Protein AF-A0A0T9QMV3-F1 (afdb_monomer)

Secondary structure (DSSP, 8-state):
--SSSSSSSSSSSS-S------------HHHHHHHHHHHHHHHHHHHHHHTT--GGGS---TTTTTTTS-TTTHHHHSSTT-HHHHHHHHHHTTTTS-S-SSSTTTT---HHHHHHHHHTSHHHHHHHHHHHHHHHHH-

Foldseek 3Di:
DDDPPPPVVPPPPPDPDPPDPPPPPPDPPVQLVLLLQLLLLLQLVLLVVVVVDDPVPDPDPDCSVCSNVDPSCCVQPVDDPGPSNVVSCVVRVCQNQQPACDDPRNNDRPSNVVSVCVSPDPVSVVVSVVVSVVVVVVD

Radius of gyration: 25.61 Å; Cα contacts (8 Å, |Δi|>4): 90; chains: 1; bounding box: 95×36×46 Å

Mean predicted aligned error: 13.35 Å

pLDDT: mean 73.62, std 19.47, range [35.69, 97.0]

Sequence (139 aa):
MEFKFLLCFLFLISGCGVCSTKNEYSIPNKSLSDYKIYLLARCITNNYINMGVDFDKLHLKDYTMGFIDIEDGFAFSAKKGNALDVFIKNKTDDFYQPKQTEGDLAAINLVIYDCTVFSQSKEVDIFLKELIFKEISNN

Organism: NCBI:txid2890319

Solvent-accessible surface area (backbone atoms only — not comparable to full-atom values): 8655 Å² total; per-residue (Å²): 139,85,90,78,80,79,70,73,75,76,72,78,79,85,76,83,68,92,65,78,77,70,76,78,74,76,71,56,68,64,59,59,51,53,52,34,50,45,51,30,48,49,44,40,51,55,25,42,40,75,72,68,53,59,71,90,78,48,92,72,63,88,61,60,66,46,67,74,66,36,76,77,53,39,83,71,48,75,46,90,80,27,73,66,60,48,51,48,47,77,73,42,75,65,44,49,50,52,81,36,89,61,71,101,54,26,75,45,48,54,37,69,59,53,28,52,54,49,47,69,29,71,65,46,55,51,52,51,51,53,53,50,50,52,52,66,72,75,108

Structure (mmCIF, N/CA/C/O backbone):
data_AF-A0A0T9QMV3-F1
#
_entry.id   AF-A0A0T9QMV3-F1
#
loop_
_atom_site.group_PDB
_atom_site.id
_atom_site.type_symbol
_atom_site.label_atom_id
_atom_site.label_alt_id
_atom_site.label_comp_id
_atom_site.label_asym_id
_atom_site.label_entity_id
_atom_site.label_seq_id
_atom_site.pdbx_PDB_ins_code
_atom_site.Cartn_x
_atom_site.Cartn_y
_atom_site.Cartn_z
_atom_site.occupancy
_atom_site.B_iso_or_equiv
_atom_site.auth_seq_id
_atom_site.auth_comp_id
_atom_site.auth_asym_id
_atom_site.auth_atom_id
_atom_site.pdbx_PDB_model_num
ATOM 1 N N . MET A 1 1 ? 76.126 22.489 -20.561 1.00 45.72 1 MET A N 1
ATOM 2 C CA . MET A 1 1 ? 75.360 22.997 -19.404 1.00 45.72 1 MET A CA 1
ATOM 3 C C . MET A 1 1 ? 74.572 24.173 -19.942 1.00 45.72 1 MET A C 1
ATOM 5 O O . MET A 1 1 ? 75.209 25.075 -20.442 1.00 45.72 1 MET A O 1
ATOM 9 N N . GLU A 1 2 ? 73.254 24.184 -20.074 1.00 49.28 2 GLU A N 1
ATOM 10 C CA . GLU A 1 2 ? 72.194 23.501 -19.344 1.00 49.28 2 GLU A CA 1
ATOM 11 C C . GLU A 1 2 ? 70.966 23.403 -20.258 1.00 49.28 2 GLU A C 1
ATOM 13 O O . GLU A 1 2 ? 70.534 24.413 -20.787 1.00 49.28 2 GLU A O 1
ATOM 18 N N . PHE A 1 3 ? 70.430 22.203 -20.484 1.00 51.16 3 PHE A N 1
ATOM 19 C CA . PHE A 1 3 ? 69.112 22.006 -21.117 1.00 51.16 3 PHE A CA 1
ATOM 2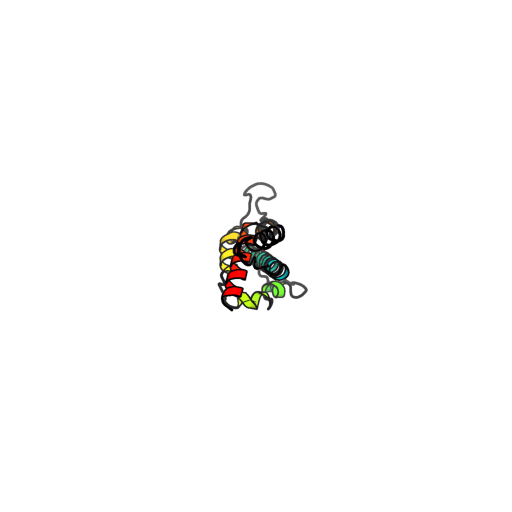0 C C . PHE A 1 3 ? 68.614 20.575 -20.849 1.00 51.16 3 PHE A C 1
ATOM 22 O O . PHE A 1 3 ? 68.129 19.874 -21.730 1.00 51.16 3 PHE A O 1
ATOM 29 N N . LYS A 1 4 ? 68.815 20.079 -19.619 1.00 46.28 4 LYS A N 1
ATOM 30 C CA . LYS A 1 4 ? 68.407 18.716 -19.224 1.00 46.28 4 LYS A CA 1
ATOM 31 C C . LYS A 1 4 ? 67.439 18.656 -18.041 1.00 46.28 4 LYS A C 1
ATOM 33 O O . LYS A 1 4 ? 67.004 17.567 -17.694 1.00 46.28 4 LYS A O 1
ATOM 38 N N . PHE A 1 5 ? 67.041 19.794 -17.471 1.00 49.50 5 PHE A N 1
ATOM 39 C CA . PHE A 1 5 ? 66.162 19.822 -16.295 1.00 49.50 5 PHE A CA 1
ATOM 40 C C . PHE A 1 5 ? 64.671 20.060 -16.590 1.00 49.50 5 PHE A C 1
ATOM 42 O O . PHE A 1 5 ? 63.864 19.990 -15.669 1.00 49.50 5 PHE A O 1
ATOM 49 N N . LEU A 1 6 ? 64.272 20.282 -17.851 1.00 49.19 6 LEU A N 1
ATOM 50 C CA . LEU A 1 6 ? 62.875 20.608 -18.196 1.00 49.19 6 LEU A CA 1
ATOM 51 C C . LEU A 1 6 ? 62.028 19.414 -18.686 1.00 49.19 6 LEU A C 1
ATOM 53 O O . LEU A 1 6 ? 60.845 19.581 -18.956 1.00 49.19 6 LEU A O 1
ATOM 57 N N . LEU A 1 7 ? 62.594 18.206 -18.798 1.00 47.12 7 LEU A N 1
ATOM 58 C CA . LEU A 1 7 ? 61.859 17.020 -19.278 1.00 47.12 7 LEU A CA 1
ATOM 59 C C . LEU A 1 7 ? 61.366 16.078 -18.169 1.00 47.12 7 LEU A C 1
ATOM 61 O O . LEU A 1 7 ? 60.548 15.206 -18.443 1.00 47.12 7 LEU A O 1
ATOM 65 N N . CYS A 1 8 ? 61.782 16.276 -16.915 1.00 44.12 8 CYS A N 1
ATOM 66 C CA . CYS A 1 8 ? 61.299 15.456 -15.795 1.00 44.12 8 CYS A CA 1
ATOM 67 C C . CYS A 1 8 ? 59.968 15.939 -15.196 1.00 44.12 8 CYS A C 1
ATOM 69 O O . CYS A 1 8 ? 59.343 15.193 -14.450 1.00 44.12 8 CYS A O 1
ATOM 71 N N . PHE A 1 9 ? 59.495 17.144 -15.536 1.00 47.00 9 PHE A N 1
ATOM 72 C CA . PHE A 1 9 ? 58.221 17.665 -15.017 1.00 47.00 9 PHE A CA 1
ATOM 73 C C . PHE A 1 9 ? 56.984 17.227 -15.817 1.00 47.00 9 PHE A C 1
ATOM 75 O O . PHE A 1 9 ? 55.864 17.410 -15.349 1.00 47.00 9 PHE A O 1
ATOM 82 N N . LEU A 1 10 ? 57.158 16.609 -16.992 1.00 46.19 10 LEU A N 1
ATOM 83 C CA . LEU A 1 10 ? 56.041 16.212 -17.862 1.00 46.19 10 LEU A CA 1
ATOM 84 C C . LEU A 1 10 ? 55.536 14.775 -17.642 1.00 46.19 10 LEU A C 1
ATOM 86 O O . LEU A 1 10 ? 54.541 14.392 -18.247 1.00 46.19 10 LEU A O 1
ATOM 90 N N . PHE A 1 11 ? 56.156 13.994 -16.751 1.00 46.06 11 PHE A N 1
ATOM 91 C CA . PHE A 1 11 ? 55.755 12.601 -16.487 1.00 46.06 11 PHE A CA 1
ATOM 92 C C . PHE A 1 11 ? 55.010 12.376 -15.162 1.00 46.06 11 PHE A C 1
ATOM 94 O O . PHE A 1 11 ? 54.675 11.240 -14.842 1.00 46.06 11 PHE A O 1
ATOM 101 N N . LEU A 1 12 ? 54.698 13.431 -14.402 1.00 47.97 12 LEU A N 1
ATOM 102 C CA . LEU A 1 12 ? 54.024 13.305 -13.098 1.00 47.97 12 LEU A CA 1
ATOM 103 C C . LEU A 1 12 ? 52.516 13.612 -13.117 1.00 47.97 12 LEU A C 1
ATOM 105 O O . LEU A 1 12 ? 51.900 13.648 -12.058 1.00 47.97 12 LEU A O 1
ATOM 109 N N . ILE A 1 13 ? 51.896 13.794 -14.291 1.00 51.03 13 ILE A N 1
ATOM 110 C CA . ILE A 1 13 ? 50.460 14.144 -14.394 1.00 51.03 13 ILE A CA 1
ATOM 111 C C . ILE A 1 13 ? 49.602 13.017 -15.013 1.00 51.03 13 ILE A C 1
ATOM 113 O O . ILE A 1 13 ? 48.391 13.153 -15.130 1.00 51.03 13 ILE A O 1
ATOM 117 N N . SER A 1 14 ? 50.176 11.864 -15.371 1.00 50.22 14 SER A N 1
ATOM 118 C CA . SER A 1 14 ? 49.448 10.775 -16.057 1.00 50.22 14 SER A CA 1
ATOM 119 C C . SER A 1 14 ? 49.197 9.526 -15.202 1.00 50.22 14 SER A C 1
ATOM 121 O O . SER A 1 14 ? 49.089 8.422 -15.731 1.00 50.22 14 SER A O 1
ATOM 123 N N . GLY A 1 15 ? 49.078 9.678 -13.880 1.00 50.12 15 GLY A N 1
ATOM 124 C CA . GLY A 1 15 ? 48.947 8.541 -12.963 1.00 50.12 15 GLY A CA 1
ATOM 125 C C . GLY A 1 15 ? 47.921 8.696 -11.845 1.00 50.12 15 GLY A C 1
ATOM 126 O O . GLY A 1 15 ? 48.075 8.053 -10.813 1.00 50.12 15 GLY A O 1
ATOM 127 N N . CYS A 1 16 ? 46.886 9.526 -12.001 1.00 43.56 16 CYS A N 1
ATOM 128 C CA . CYS A 1 16 ? 45.751 9.499 -11.077 1.00 43.56 16 CYS A CA 1
ATOM 129 C C . CYS A 1 16 ? 44.722 8.480 -11.565 1.00 43.56 16 CYS A C 1
ATOM 131 O O . CYS A 1 16 ? 43.932 8.759 -12.459 1.00 43.56 16 CYS A O 1
ATOM 133 N N . GLY A 1 17 ? 44.800 7.292 -10.965 1.00 42.28 17 GLY A N 1
ATOM 134 C CA . GLY A 1 17 ? 43.698 6.372 -10.713 1.00 42.28 17 GLY A CA 1
ATOM 135 C C . GLY A 1 17 ? 42.627 6.249 -11.791 1.00 42.28 17 GLY A C 1
ATOM 136 O O . GLY A 1 17 ? 41.641 6.980 -11.786 1.00 42.28 17 GLY A O 1
ATOM 137 N N . VAL A 1 18 ? 42.691 5.151 -12.545 1.00 46.09 18 VAL A N 1
ATOM 138 C CA . VAL A 1 18 ? 41.464 4.417 -12.879 1.00 46.09 18 VAL A CA 1
ATOM 139 C C . VAL A 1 18 ? 40.929 3.836 -11.562 1.00 46.09 18 VAL A C 1
ATOM 141 O O . VAL A 1 18 ? 41.049 2.649 -11.273 1.00 46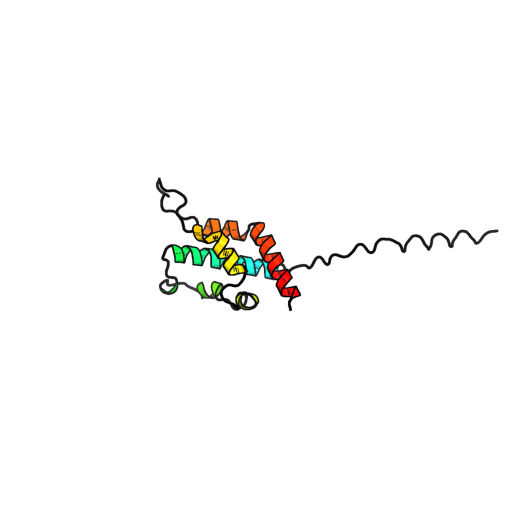.09 18 VAL A O 1
ATOM 144 N N . CYS A 1 19 ? 40.393 4.704 -10.703 1.00 35.97 19 CYS A N 1
ATOM 145 C CA . CYS A 1 19 ? 39.398 4.282 -9.740 1.00 35.97 19 CYS A CA 1
ATOM 146 C C . CYS A 1 19 ? 38.188 3.915 -10.581 1.00 35.97 19 CYS A C 1
ATOM 148 O O . CYS A 1 19 ? 37.629 4.765 -11.269 1.00 35.97 19 CYS A O 1
ATOM 150 N N . SER A 1 20 ? 37.858 2.625 -10.558 1.00 40.31 20 SER A N 1
ATOM 151 C CA . SER A 1 20 ? 36.598 2.069 -11.027 1.00 40.31 20 SER A CA 1
ATOM 152 C C . SER A 1 20 ? 35.479 3.092 -10.842 1.00 40.31 20 SER A C 1
ATOM 154 O O . SER A 1 20 ? 35.042 3.354 -9.719 1.00 40.31 20 SER A O 1
ATOM 156 N N . THR A 1 21 ? 35.013 3.678 -11.944 1.00 36.38 21 THR A N 1
ATOM 157 C CA . THR A 1 21 ? 33.675 4.243 -11.978 1.00 36.38 21 THR A CA 1
ATOM 158 C C . THR A 1 21 ? 32.755 3.047 -11.811 1.00 36.38 21 THR A C 1
ATOM 160 O O . THR A 1 21 ? 32.384 2.383 -12.779 1.00 36.38 21 THR A O 1
ATOM 163 N N . LYS A 1 22 ? 32.418 2.721 -10.559 1.00 37.84 22 LYS A N 1
ATOM 164 C CA . LYS A 1 22 ? 31.109 2.145 -10.289 1.00 37.84 22 LYS A CA 1
ATOM 165 C C . LYS A 1 22 ? 30.154 3.126 -10.947 1.00 37.84 22 LYS A C 1
ATOM 167 O O . LYS A 1 22 ? 30.051 4.256 -10.481 1.00 37.84 22 LYS A O 1
ATOM 172 N N . ASN A 1 23 ? 29.591 2.741 -12.090 1.00 35.69 23 ASN A N 1
ATOM 173 C CA . ASN A 1 23 ? 28.511 3.487 -12.708 1.00 35.69 23 ASN A CA 1
ATOM 174 C C . ASN A 1 23 ? 27.447 3.620 -11.627 1.00 35.69 23 ASN A C 1
ATOM 176 O O . ASN A 1 23 ? 26.760 2.652 -11.301 1.00 35.69 23 ASN A O 1
ATOM 180 N N . GLU A 1 24 ? 27.385 4.793 -11.010 1.00 39.59 24 GLU A N 1
ATOM 181 C CA . GLU A 1 24 ? 26.288 5.171 -10.149 1.00 39.59 24 GLU A CA 1
ATOM 182 C C . GLU A 1 24 ? 25.119 5.362 -11.109 1.00 39.59 24 GLU A C 1
ATOM 184 O O . GLU A 1 24 ? 24.939 6.410 -11.724 1.00 39.59 24 GLU A O 1
ATOM 189 N N . TYR A 1 25 ? 24.439 4.252 -11.388 1.00 51.19 25 TYR A N 1
ATOM 190 C CA . TYR A 1 25 ? 23.320 4.214 -12.307 1.00 51.19 25 TYR A CA 1
ATOM 191 C C . TYR A 1 25 ? 22.228 5.072 -11.673 1.00 51.19 25 TYR A C 1
ATOM 193 O O . TYR A 1 25 ? 21.622 4.688 -10.670 1.00 51.19 25 TYR A O 1
ATOM 201 N N . SER A 1 26 ? 22.034 6.281 -12.196 1.00 53.94 26 SER A N 1
ATOM 202 C CA . SER A 1 26 ? 21.015 7.191 -11.699 1.00 53.94 26 SER A CA 1
ATOM 203 C C . SER A 1 26 ? 19.658 6.670 -12.153 1.00 53.94 26 SER A C 1
ATOM 205 O O . SER A 1 26 ? 19.215 6.891 -13.278 1.00 53.94 26 SER A O 1
ATOM 207 N N . ILE A 1 27 ? 18.995 5.923 -11.271 1.00 59.03 27 ILE A N 1
ATOM 208 C CA . ILE A 1 27 ? 17.595 5.554 -11.471 1.00 59.03 27 ILE A CA 1
ATOM 209 C C . ILE A 1 27 ? 16.816 6.863 -11.655 1.00 59.03 27 ILE A C 1
ATOM 211 O O . ILE A 1 27 ? 16.897 7.729 -10.777 1.00 59.03 27 ILE A O 1
ATOM 215 N N . PRO A 1 28 ? 16.087 7.054 -12.770 1.00 61.91 28 PRO A N 1
ATOM 216 C CA . PRO A 1 28 ? 15.326 8.274 -12.979 1.00 61.91 28 PRO A CA 1
ATOM 217 C C . PRO A 1 28 ? 14.365 8.476 -11.803 1.00 61.91 28 PRO A C 1
ATOM 219 O O . PRO A 1 28 ? 13.515 7.624 -11.553 1.00 61.91 28 PRO A O 1
ATOM 222 N N . ASN A 1 29 ? 14.475 9.601 -11.087 1.00 61.59 29 ASN A N 1
ATOM 223 C CA . ASN A 1 29 ? 13.641 9.900 -9.910 1.00 61.59 29 ASN A CA 1
ATOM 224 C C . ASN A 1 29 ? 12.136 9.748 -10.186 1.00 61.59 29 ASN A C 1
ATOM 226 O O . ASN A 1 29 ? 11.376 9.388 -9.290 1.00 61.59 29 ASN A O 1
ATOM 230 N N . LYS A 1 30 ? 11.726 9.988 -11.438 1.00 62.75 30 LYS A N 1
ATOM 231 C CA . LYS A 1 30 ? 10.355 9.787 -11.905 1.00 62.75 30 LYS A CA 1
ATOM 232 C C . LYS A 1 30 ? 9.899 8.331 -11.722 1.00 62.75 30 LYS A C 1
ATOM 234 O O . LYS A 1 30 ? 8.891 8.103 -11.074 1.00 62.75 30 LYS A O 1
ATOM 239 N N . SER A 1 31 ? 10.720 7.362 -12.137 1.00 76.62 31 SER A N 1
ATOM 240 C CA . SER A 1 31 ? 10.412 5.932 -12.014 1.00 76.62 31 SER A CA 1
ATOM 241 C C . SER A 1 31 ? 10.218 5.512 -10.555 1.00 76.62 31 SER A C 1
ATOM 243 O O . SER A 1 31 ? 9.209 4.902 -10.223 1.00 76.62 31 SER A O 1
ATOM 245 N N . LEU A 1 32 ? 11.124 5.908 -9.652 1.00 83.31 32 LEU A N 1
ATOM 246 C CA . LEU A 1 32 ? 11.003 5.576 -8.227 1.00 83.31 32 LEU A CA 1
ATOM 247 C C . LEU A 1 32 ? 9.726 6.158 -7.595 1.00 83.31 32 LEU A C 1
ATOM 249 O O . LEU A 1 32 ? 9.083 5.494 -6.782 1.00 83.31 32 LEU A O 1
ATOM 253 N N . SER A 1 33 ? 9.361 7.388 -7.965 1.00 83.38 33 SER A N 1
ATOM 254 C CA . SER A 1 33 ? 8.130 8.031 -7.496 1.00 83.38 33 SER A CA 1
ATOM 255 C C . SER A 1 33 ? 6.888 7.272 -7.959 1.00 83.38 33 SER A C 1
ATOM 257 O O . SER A 1 33 ? 5.995 7.022 -7.151 1.00 83.38 33 SER A O 1
ATOM 259 N N . ASP A 1 34 ? 6.851 6.858 -9.225 1.00 80.06 34 ASP A N 1
ATOM 260 C CA . ASP A 1 34 ? 5.720 6.125 -9.798 1.00 80.06 34 ASP A CA 1
ATOM 261 C C . ASP A 1 34 ? 5.522 4.776 -9.078 1.00 80.06 34 ASP A C 1
ATOM 263 O O . ASP A 1 34 ? 4.406 4.434 -8.677 1.00 80.06 34 ASP A O 1
ATOM 267 N N . TYR A 1 35 ? 6.613 4.064 -8.764 1.00 82.25 35 TYR A N 1
ATOM 268 C CA . TYR A 1 35 ? 6.549 2.834 -7.963 1.00 82.25 35 TYR A CA 1
ATOM 269 C C . TYR A 1 35 ? 6.031 3.045 -6.545 1.00 82.25 35 TYR A C 1
ATOM 271 O O . TYR A 1 35 ? 5.299 2.202 -6.025 1.00 82.25 35 TYR A O 1
ATOM 279 N N . LYS A 1 36 ? 6.400 4.154 -5.898 1.00 89.44 36 LYS A N 1
ATOM 280 C CA . LYS A 1 36 ? 5.887 4.478 -4.563 1.00 89.44 36 LYS A CA 1
ATOM 281 C C . LYS A 1 36 ? 4.395 4.779 -4.588 1.00 89.44 36 LYS A C 1
ATOM 283 O O . LYS A 1 36 ? 3.691 4.364 -3.671 1.00 89.44 36 LYS A O 1
ATOM 288 N N . ILE A 1 37 ? 3.917 5.466 -5.626 1.00 86.31 37 ILE A N 1
ATOM 289 C CA . ILE A 1 37 ? 2.489 5.746 -5.818 1.00 86.31 37 ILE A CA 1
ATOM 290 C C . ILE A 1 37 ? 1.725 4.434 -6.006 1.00 86.31 37 ILE A C 1
ATOM 292 O O . ILE A 1 37 ? 0.747 4.200 -5.297 1.00 86.31 37 ILE A O 1
ATOM 296 N N . TYR A 1 38 ? 2.212 3.551 -6.884 1.00 84.56 38 TYR A N 1
ATOM 297 C CA . TYR A 1 38 ? 1.623 2.226 -7.078 1.00 84.56 38 TYR A CA 1
ATOM 298 C C . TYR A 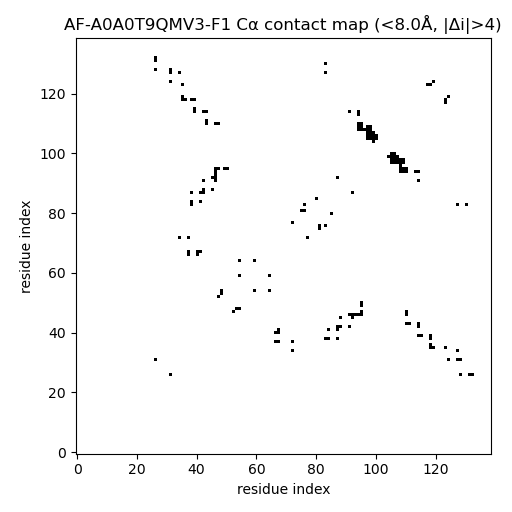1 38 ? 1.594 1.423 -5.771 1.00 84.56 38 TYR A C 1
ATOM 300 O O . TYR A 1 38 ? 0.549 0.908 -5.375 1.00 84.56 38 TYR A O 1
ATOM 308 N N . LEU A 1 39 ? 2.723 1.358 -5.059 1.00 89.62 39 LEU A N 1
ATOM 309 C CA . LEU A 1 39 ? 2.834 0.644 -3.790 1.00 89.62 39 LEU A CA 1
ATOM 310 C C . LEU A 1 39 ? 1.852 1.175 -2.744 1.00 89.62 39 LEU A C 1
ATOM 312 O O . LEU A 1 39 ? 1.194 0.384 -2.067 1.00 89.62 39 LEU A O 1
ATOM 316 N N . LEU A 1 40 ? 1.740 2.499 -2.621 1.00 91.69 40 LEU A N 1
ATOM 317 C CA . LEU A 1 40 ? 0.818 3.141 -1.692 1.00 91.69 40 LEU A CA 1
ATOM 318 C C . LEU A 1 40 ? -0.630 2.778 -2.026 1.00 91.69 40 LEU A C 1
ATOM 320 O O . LEU A 1 40 ? -1.366 2.324 -1.149 1.00 91.69 40 LEU A O 1
ATOM 324 N N . ALA A 1 41 ? -1.018 2.924 -3.295 1.00 87.12 41 ALA A N 1
ATOM 325 C CA . ALA A 1 41 ? -2.358 2.593 -3.756 1.00 87.12 41 ALA A CA 1
ATOM 326 C C . ALA A 1 41 ? -2.682 1.114 -3.493 1.00 87.12 41 ALA A C 1
ATOM 328 O O . ALA A 1 41 ? -3.717 0.793 -2.910 1.00 87.12 41 ALA A O 1
ATOM 329 N N . ARG A 1 42 ? -1.754 0.206 -3.816 1.00 88.38 42 ARG A N 1
ATOM 330 C CA . ARG A 1 42 ? -1.937 -1.236 -3.628 1.00 88.38 42 ARG A CA 1
ATOM 331 C C . ARG A 1 42 ? -2.023 -1.639 -2.155 1.00 88.38 42 ARG A C 1
ATOM 333 O O . ARG A 1 42 ? -2.868 -2.463 -1.809 1.00 88.38 42 ARG A O 1
ATOM 340 N N . CYS A 1 43 ? -1.197 -1.044 -1.292 1.00 92.75 43 CYS A N 1
ATOM 341 C CA . CYS A 1 43 ? -1.248 -1.250 0.158 1.00 92.75 43 CYS A CA 1
ATOM 342 C C . CYS A 1 43 ? -2.621 -0.875 0.725 1.00 92.75 43 CYS A C 1
ATOM 344 O O . CYS A 1 43 ? -3.227 -1.665 1.452 1.00 92.75 43 CYS A O 1
ATOM 346 N N . ILE A 1 44 ? -3.124 0.307 0.353 1.00 91.62 44 ILE A N 1
ATOM 347 C CA . ILE A 1 44 ? -4.415 0.828 0.809 1.00 91.62 44 ILE A CA 1
ATOM 348 C C . ILE A 1 44 ? -5.546 -0.092 0.346 1.00 91.62 44 ILE A C 1
ATOM 350 O O . ILE A 1 44 ? -6.333 -0.569 1.162 1.00 91.62 44 ILE A O 1
ATOM 354 N N . THR A 1 45 ? -5.609 -0.383 -0.953 1.00 89.12 45 THR A N 1
ATOM 355 C CA . THR A 1 45 ? -6.690 -1.179 -1.538 1.00 89.12 45 THR A CA 1
ATOM 356 C C . THR A 1 45 ? -6.741 -2.588 -0.968 1.00 89.12 45 THR A C 1
ATOM 358 O O . THR A 1 45 ? -7.812 -3.028 -0.561 1.00 89.12 45 THR A O 1
ATOM 361 N N . ASN A 1 46 ? -5.604 -3.285 -0.875 1.00 90.88 46 ASN A N 1
ATOM 362 C CA . ASN A 1 46 ? -5.577 -4.652 -0.350 1.00 90.88 46 ASN A CA 1
ATOM 363 C C . ASN A 1 46 ? -6.049 -4.707 1.109 1.00 90.88 46 ASN A C 1
ATOM 365 O O . ASN A 1 46 ? -6.838 -5.577 1.470 1.00 90.88 46 ASN A O 1
ATOM 369 N N . ASN A 1 47 ? -5.619 -3.754 1.938 1.00 94.31 47 ASN A N 1
ATOM 370 C CA . ASN A 1 47 ? -6.034 -3.712 3.336 1.00 94.31 47 ASN A CA 1
ATOM 371 C C . ASN A 1 47 ? -7.519 -3.376 3.498 1.00 94.31 47 ASN A C 1
ATOM 373 O O . ASN A 1 47 ? -8.198 -4.021 4.291 1.00 94.31 47 ASN A O 1
ATOM 377 N N . TYR A 1 48 ? -8.060 -2.443 2.713 1.00 91.56 48 TYR A N 1
ATOM 378 C CA . TYR A 1 48 ? -9.499 -2.174 2.734 1.00 91.56 48 TYR A CA 1
ATOM 379 C C . TYR A 1 48 ? -10.327 -3.359 2.212 1.00 91.56 48 TYR A C 1
ATOM 381 O O . TYR A 1 48 ? -11.379 -3.651 2.780 1.00 91.56 48 TYR A O 1
ATOM 389 N N . ILE A 1 49 ? -9.846 -4.098 1.204 1.00 91.19 49 ILE A N 1
ATOM 390 C CA . ILE A 1 49 ? -10.481 -5.352 0.762 1.00 91.19 49 ILE A CA 1
ATOM 391 C C . ILE A 1 49 ? -10.508 -6.376 1.904 1.00 91.19 49 ILE A C 1
ATOM 393 O O . ILE A 1 49 ? -11.549 -6.985 2.143 1.00 91.19 49 ILE A O 1
ATOM 397 N N . ASN A 1 50 ? -9.413 -6.526 2.657 1.00 92.44 50 ASN A N 1
ATOM 398 C CA . ASN A 1 50 ? -9.364 -7.415 3.826 1.00 92.44 50 ASN A CA 1
ATOM 399 C C . ASN A 1 50 ? -10.352 -6.994 4.935 1.00 92.44 50 ASN A C 1
ATOM 401 O O . ASN A 1 50 ? -10.805 -7.837 5.706 1.00 92.44 50 ASN A O 1
ATOM 405 N N . MET A 1 51 ? -10.749 -5.718 4.987 1.00 90.50 51 MET A N 1
ATOM 406 C CA . MET A 1 51 ? -11.821 -5.225 5.866 1.00 90.50 51 MET A CA 1
ATOM 407 C C . MET A 1 51 ? -13.237 -5.449 5.310 1.00 90.50 51 MET A C 1
ATOM 409 O O . MET A 1 51 ? -14.215 -5.082 5.960 1.00 90.50 51 MET A O 1
ATOM 413 N N . GLY A 1 52 ? -13.367 -6.015 4.110 1.00 90.38 52 GLY A N 1
ATOM 414 C CA . GLY A 1 52 ? -14.645 -6.246 3.439 1.00 90.38 52 GLY A CA 1
ATOM 415 C C . GLY A 1 52 ? -15.127 -5.087 2.564 1.00 90.38 52 GLY A C 1
ATOM 416 O O . GLY A 1 52 ? -16.291 -5.083 2.166 1.00 90.38 52 GLY A O 1
ATOM 417 N N . VAL A 1 53 ? -14.272 -4.104 2.252 1.00 88.75 53 VAL A N 1
ATOM 418 C CA . VAL A 1 53 ? -14.617 -3.063 1.275 1.00 88.75 53 VAL A CA 1
ATOM 419 C C . VAL A 1 53 ? -14.658 -3.672 -0.122 1.00 88.75 53 VAL A C 1
ATOM 421 O O . VAL A 1 53 ? -13.666 -4.197 -0.622 1.00 88.75 53 VAL A O 1
ATOM 424 N N . ASP A 1 54 ? -15.814 -3.551 -0.765 1.00 88.25 54 ASP A N 1
ATOM 425 C CA . ASP A 1 54 ? -16.024 -3.939 -2.154 1.00 88.25 54 ASP A CA 1
ATOM 426 C C . ASP A 1 54 ? -15.959 -2.690 -3.041 1.00 88.25 54 ASP A C 1
ATOM 428 O O . ASP A 1 54 ? -16.926 -1.930 -3.145 1.00 88.25 54 ASP A O 1
ATOM 432 N N . PHE A 1 55 ? -14.792 -2.454 -3.642 1.00 81.56 55 PHE A N 1
ATOM 433 C CA . PHE A 1 55 ? -14.551 -1.278 -4.478 1.00 81.56 55 PHE A CA 1
ATOM 434 C C . PHE A 1 55 ? -15.407 -1.263 -5.757 1.00 81.56 55 PHE A C 1
ATOM 436 O O . PHE A 1 55 ? -15.698 -0.173 -6.245 1.00 81.56 55 PHE A O 1
ATOM 443 N N . ASP A 1 56 ? -15.896 -2.415 -6.238 1.00 81.31 56 ASP A N 1
ATOM 444 C CA . ASP A 1 56 ? -16.794 -2.493 -7.404 1.00 81.31 56 ASP A CA 1
ATOM 445 C C . ASP A 1 56 ? -18.203 -1.972 -7.080 1.00 81.31 56 ASP A C 1
ATOM 447 O O . ASP A 1 56 ? -18.960 -1.574 -7.968 1.00 81.31 56 ASP A O 1
ATOM 451 N N . LYS A 1 57 ? -18.566 -1.953 -5.792 1.00 84.31 57 LYS A N 1
ATOM 452 C CA . LYS A 1 57 ? -19.846 -1.428 -5.295 1.00 84.31 57 LYS A CA 1
ATOM 453 C C . LYS A 1 57 ? -19.770 0.023 -4.827 1.00 84.31 57 LYS A C 1
ATOM 455 O O . LYS A 1 57 ? -20.801 0.601 -4.480 1.00 84.31 57 LYS A O 1
ATOM 460 N N . LEU A 1 58 ? -18.579 0.620 -4.787 1.00 8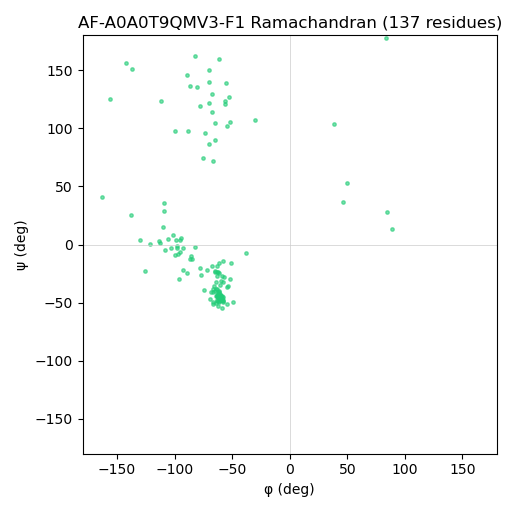0.88 58 LEU A N 1
ATOM 461 C CA . LEU A 1 58 ? -18.410 2.012 -4.392 1.00 80.88 58 LEU A CA 1
ATOM 462 C C . LEU A 1 58 ? -18.587 2.939 -5.596 1.00 80.88 58 LEU A C 1
ATOM 464 O O . LEU A 1 58 ? -18.022 2.731 -6.666 1.00 80.88 58 LEU A O 1
ATOM 468 N N . HIS A 1 59 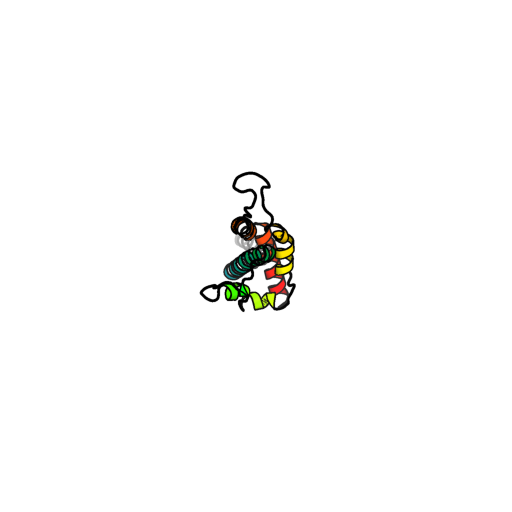? -19.323 4.033 -5.397 1.00 77.00 59 HIS A N 1
ATOM 469 C CA . HIS A 1 59 ? -19.384 5.130 -6.362 1.00 77.00 59 HIS A CA 1
ATOM 470 C C . HIS A 1 59 ?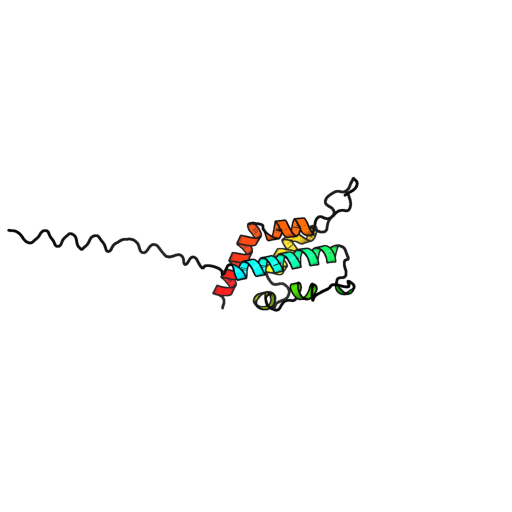 -18.093 5.956 -6.300 1.00 77.00 59 HIS A C 1
ATOM 472 O O . HIS A 1 59 ? -18.053 7.051 -5.736 1.00 77.00 59 HIS A O 1
ATOM 478 N N . LEU A 1 60 ? -17.016 5.401 -6.847 1.00 74.00 60 LEU A N 1
ATOM 479 C CA . LEU A 1 60 ? -15.720 6.060 -6.939 1.00 74.00 60 LEU A CA 1
ATOM 480 C C . LEU A 1 60 ? -15.725 7.028 -8.125 1.00 74.00 60 LEU A C 1
ATOM 482 O O . LEU A 1 60 ? -16.206 6.703 -9.210 1.00 74.00 60 LEU A O 1
ATOM 486 N N . LYS A 1 61 ? -15.199 8.235 -7.915 1.00 72.06 61 LYS A N 1
ATOM 487 C CA . LYS A 1 61 ? -15.043 9.233 -8.981 1.00 72.06 61 LYS A CA 1
ATOM 488 C C . LYS A 1 61 ? -13.773 8.960 -9.794 1.00 72.06 61 LYS A C 1
ATOM 490 O O . LYS A 1 61 ? -12.887 8.240 -9.340 1.00 72.06 61 LYS A O 1
ATOM 495 N N . ASP A 1 62 ? -13.693 9.540 -10.987 1.00 60.47 62 ASP A N 1
ATOM 496 C CA . ASP A 1 62 ? -12.436 9.804 -11.704 1.00 60.47 62 ASP A CA 1
ATOM 497 C C . ASP A 1 62 ? -11.462 8.621 -11.828 1.00 60.47 62 ASP A C 1
ATOM 499 O O . ASP A 1 62 ? -10.298 8.741 -11.457 1.00 60.47 62 ASP A O 1
ATOM 503 N N . TYR A 1 63 ? -11.924 7.467 -12.330 1.00 61.50 63 TYR A N 1
ATOM 504 C CA . TYR A 1 63 ? -11.074 6.282 -12.548 1.00 61.50 63 TYR A CA 1
ATOM 505 C C . TYR A 1 63 ? -10.158 5.964 -11.345 1.00 61.50 63 TYR A C 1
ATOM 507 O O . TYR A 1 63 ? -9.023 5.533 -11.523 1.00 61.50 63 TYR A O 1
ATOM 515 N N . THR A 1 64 ? -10.637 6.167 -10.109 1.00 63.97 64 THR A N 1
ATOM 516 C CA . THR A 1 64 ? -9.828 5.984 -8.885 1.00 63.97 64 THR A CA 1
ATOM 517 C C . THR A 1 64 ? -9.203 4.586 -8.816 1.00 63.97 64 THR A C 1
ATOM 519 O O . THR A 1 64 ? -8.053 4.441 -8.412 1.00 63.97 64 THR A O 1
ATOM 522 N N . MET A 1 65 ? -9.928 3.558 -9.271 1.00 64.50 65 MET A N 1
ATOM 523 C CA . MET A 1 65 ? -9.397 2.190 -9.385 1.00 64.50 65 MET A CA 1
ATOM 524 C C . MET A 1 65 ? -8.484 2.004 -10.595 1.00 64.50 65 MET A C 1
ATOM 526 O O . MET A 1 65 ? -7.555 1.205 -10.545 1.00 64.50 65 MET A O 1
ATOM 530 N N . GLY A 1 66 ? -8.688 2.811 -11.635 1.00 56.16 66 GLY A N 1
ATOM 531 C CA . GLY A 1 66 ? -7.805 2.905 -12.787 1.00 56.16 66 GLY A CA 1
ATOM 532 C C . GLY A 1 66 ? -6.368 3.195 -12.377 1.00 56.16 66 GLY A C 1
ATOM 533 O O . GLY A 1 66 ? -5.497 2.584 -12.961 1.00 56.16 66 GLY A O 1
ATOM 534 N N . PHE A 1 67 ? -6.121 3.992 -11.318 1.00 54.69 67 PHE A N 1
ATOM 535 C CA . PHE A 1 67 ? -4.779 4.242 -10.749 1.00 54.69 67 PHE A CA 1
ATOM 536 C C . PHE A 1 67 ? -4.036 2.991 -10.253 1.00 54.69 67 PHE A C 1
ATOM 538 O O . PHE A 1 67 ? -2.806 2.951 -10.260 1.00 54.69 67 PHE A O 1
ATOM 545 N N . ILE A 1 68 ? -4.782 1.965 -9.850 1.00 54.66 68 ILE A N 1
ATOM 546 C CA . ILE A 1 68 ? -4.260 0.668 -9.400 1.00 54.66 68 ILE A CA 1
ATOM 547 C C . ILE A 1 68 ? -4.116 -0.296 -10.588 1.00 54.66 68 ILE A C 1
ATOM 549 O O . ILE A 1 68 ? -3.267 -1.185 -10.550 1.00 54.66 68 ILE A O 1
ATOM 553 N N . ASP A 1 69 ? -4.891 -0.061 -11.649 1.00 51.28 69 ASP A N 1
ATOM 554 C CA . ASP A 1 69 ? -4.857 -0.765 -12.934 1.00 51.28 69 ASP A CA 1
ATOM 555 C C . ASP A 1 69 ? -3.978 -0.066 -14.004 1.00 51.28 69 ASP A C 1
ATOM 557 O O . ASP A 1 69 ? -3.974 -0.510 -15.151 1.00 51.28 69 ASP A O 1
ATOM 561 N N . ILE A 1 70 ? -3.232 1.014 -13.692 1.00 50.28 70 ILE A N 1
ATOM 562 C CA . ILE A 1 70 ? -2.564 1.817 -14.743 1.00 50.28 70 ILE A CA 1
ATOM 563 C C . ILE A 1 70 ? -1.455 1.029 -15.423 1.00 50.28 70 ILE A C 1
ATOM 565 O O . ILE A 1 70 ? -0.499 0.553 -14.809 1.00 50.28 70 ILE A O 1
ATOM 569 N N . GLU A 1 71 ? -1.569 1.061 -16.742 1.00 44.34 71 GLU A N 1
ATOM 570 C CA . GLU A 1 71 ? -0.638 0.779 -17.833 1.00 44.34 71 GLU A CA 1
ATOM 571 C C . GLU A 1 71 ? 0.840 1.224 -17.648 1.00 44.34 71 GLU A C 1
ATOM 573 O O . GLU A 1 71 ? 1.693 0.812 -18.429 1.00 44.34 71 GLU A O 1
ATOM 578 N N . ASP A 1 72 ? 1.196 1.961 -16.591 1.00 43.88 72 ASP A N 1
ATOM 579 C CA . ASP A 1 72 ? 2.582 2.306 -16.225 1.00 43.88 72 ASP A CA 1
ATOM 580 C C . ASP A 1 72 ? 3.157 1.349 -15.167 1.00 43.88 72 ASP A C 1
ATOM 582 O O . ASP A 1 72 ? 4.348 1.032 -15.185 1.00 43.88 72 ASP A O 1
ATOM 586 N N . GLY A 1 73 ? 2.304 0.786 -14.301 1.00 46.22 73 GLY A N 1
ATOM 587 C CA . GLY A 1 73 ? 2.643 -0.417 -13.545 1.00 46.22 73 GLY A CA 1
ATOM 588 C C . GLY A 1 73 ? 2.861 -1.604 -14.485 1.00 46.22 73 GLY A C 1
ATOM 589 O O . GLY A 1 73 ? 3.738 -2.425 -14.230 1.00 46.22 73 GLY A O 1
ATOM 590 N N . PHE A 1 74 ? 2.143 -1.653 -15.616 1.00 45.19 74 PHE A N 1
ATOM 591 C CA . PHE A 1 74 ? 2.160 -2.754 -16.589 1.00 45.19 74 PHE A CA 1
ATOM 592 C C . PHE A 1 74 ? 3.533 -3.088 -17.170 1.00 45.19 74 PHE A C 1
ATOM 594 O O . PHE A 1 74 ? 3.745 -4.250 -17.508 1.00 45.19 74 PHE A O 1
ATOM 601 N N . ALA A 1 75 ? 4.482 -2.152 -17.267 1.00 50.84 75 ALA A N 1
ATOM 602 C CA . ALA A 1 75 ? 5.809 -2.507 -17.775 1.00 50.84 75 ALA A CA 1
ATOM 603 C C . ALA A 1 75 ? 6.525 -3.530 -16.862 1.00 50.84 75 ALA A C 1
ATOM 605 O O . ALA A 1 75 ? 7.360 -4.291 -17.337 1.00 50.84 75 ALA A O 1
ATOM 606 N N . PHE A 1 76 ? 6.150 -3.607 -15.576 1.00 51.41 76 PHE A N 1
ATOM 607 C CA . PHE A 1 76 ? 6.764 -4.496 -14.581 1.00 51.41 76 PHE A CA 1
ATOM 608 C C . PHE A 1 76 ? 5.751 -5.402 -13.851 1.00 51.41 76 PHE A C 1
ATOM 610 O O . PHE A 1 76 ? 6.107 -6.473 -13.353 1.00 51.41 76 PHE A O 1
ATOM 617 N N . SER A 1 77 ? 4.473 -5.014 -13.808 1.00 47.62 77 SER A N 1
ATOM 618 C CA . SER A 1 77 ? 3.363 -5.745 -13.188 1.00 47.62 77 SER A CA 1
ATOM 619 C C . SER A 1 77 ? 2.562 -6.611 -14.163 1.00 47.62 77 SER A C 1
ATOM 621 O O . SER A 1 77 ? 1.627 -7.286 -13.730 1.00 47.62 77 SER A O 1
ATOM 623 N N . ALA A 1 78 ? 2.970 -6.694 -15.442 1.00 51.44 78 ALA A N 1
ATOM 624 C CA . ALA A 1 78 ? 2.340 -7.525 -16.481 1.00 51.44 78 ALA A CA 1
ATOM 625 C C . ALA A 1 78 ? 2.126 -9.000 -16.083 1.00 51.44 78 ALA A C 1
ATOM 627 O O . ALA A 1 78 ? 1.356 -9.718 -16.723 1.00 51.44 78 ALA A O 1
ATOM 628 N N . LYS A 1 79 ? 2.790 -9.478 -15.023 1.00 53.94 79 LYS A N 1
ATOM 629 C CA . LYS A 1 79 ? 2.520 -10.775 -14.404 1.00 53.94 79 LYS A CA 1
ATOM 630 C C . LYS A 1 79 ? 1.931 -10.597 -13.006 1.00 53.94 79 LYS A C 1
ATOM 632 O O . LYS A 1 79 ? 2.560 -10.034 -12.110 1.00 53.94 79 LYS A O 1
ATOM 637 N N . LYS A 1 80 ? 0.747 -11.181 -12.806 1.00 52.47 80 LYS A N 1
ATOM 638 C CA . LYS A 1 80 ? 0.148 -11.406 -11.485 1.00 52.47 80 LYS A CA 1
ATOM 639 C C . LYS A 1 80 ? 1.160 -12.141 -10.594 1.00 52.47 80 LYS A C 1
ATOM 641 O O . LYS A 1 80 ? 1.670 -13.187 -10.991 1.00 52.47 80 LYS A O 1
ATOM 646 N N . GLY A 1 81 ? 1.446 -11.599 -9.408 1.00 57.53 81 GLY A N 1
ATOM 647 C CA . GLY A 1 81 ? 2.475 -12.140 -8.507 1.00 57.53 81 GLY A CA 1
ATOM 648 C C . GLY A 1 81 ? 3.897 -11.657 -8.811 1.00 57.53 81 GLY A C 1
ATOM 649 O O . GLY A 1 81 ? 4.856 -12.374 -8.529 1.00 57.53 81 GLY A O 1
ATOM 650 N N . ASN A 1 82 ? 4.050 -10.463 -9.392 1.00 75.25 82 ASN A N 1
ATOM 651 C CA . ASN A 1 82 ? 5.359 -9.827 -9.528 1.00 75.25 82 ASN A CA 1
ATOM 652 C C . ASN A 1 82 ? 5.995 -9.563 -8.144 1.00 75.25 82 ASN A C 1
ATOM 654 O O . ASN A 1 82 ? 5.321 -9.533 -7.111 1.00 75.25 82 ASN A O 1
ATOM 658 N N . ALA A 1 83 ? 7.318 -9.384 -8.124 1.00 84.25 83 ALA A N 1
ATOM 659 C CA . ALA A 1 83 ? 8.081 -9.246 -6.885 1.00 84.25 83 ALA A CA 1
ATOM 660 C C . ALA A 1 83 ? 7.613 -8.068 -6.011 1.00 84.25 83 ALA A C 1
ATOM 662 O O . ALA A 1 83 ? 7.660 -8.177 -4.786 1.00 84.25 83 ALA A O 1
ATOM 663 N N . LEU A 1 84 ? 7.133 -6.978 -6.621 1.00 86.38 84 LEU A N 1
ATOM 664 C CA . LEU A 1 84 ? 6.612 -5.818 -5.902 1.00 86.38 84 LEU A CA 1
ATOM 665 C C . LEU A 1 84 ? 5.290 -6.140 -5.199 1.00 86.38 84 LEU A C 1
ATOM 667 O O . LEU A 1 84 ? 5.165 -5.873 -4.010 1.00 86.38 84 LEU A O 1
ATOM 671 N N . ASP A 1 85 ? 4.340 -6.786 -5.874 1.00 85.19 85 ASP A N 1
ATOM 672 C CA . ASP A 1 85 ? 3.067 -7.188 -5.264 1.00 85.19 85 ASP A CA 1
ATOM 673 C C . ASP A 1 85 ? 3.268 -8.165 -4.099 1.00 85.19 85 ASP A C 1
ATOM 675 O O . ASP A 1 85 ? 2.614 -8.043 -3.061 1.00 85.19 85 ASP A O 1
ATOM 679 N N . VAL A 1 86 ? 4.186 -9.127 -4.253 1.00 88.75 86 VAL A N 1
ATOM 680 C CA . VAL A 1 86 ? 4.533 -10.079 -3.186 1.00 88.75 86 VAL A CA 1
ATOM 681 C C . VAL A 1 86 ? 5.161 -9.351 -2.003 1.00 88.75 86 VAL A C 1
ATOM 683 O O . VAL A 1 86 ? 4.792 -9.611 -0.859 1.00 88.75 86 VAL A O 1
ATOM 686 N N . PHE A 1 87 ? 6.085 -8.426 -2.269 1.00 92.88 87 PHE A N 1
ATOM 687 C CA . PHE A 1 87 ? 6.707 -7.609 -1.234 1.00 92.88 87 PHE A CA 1
ATOM 688 C C . PHE A 1 87 ? 5.667 -6.783 -0.468 1.00 92.88 87 PHE A C 1
ATOM 690 O O . PHE A 1 87 ? 5.647 -6.836 0.759 1.00 92.88 87 PHE A O 1
ATOM 697 N N . ILE A 1 88 ? 4.763 -6.098 -1.176 1.00 92.38 88 ILE A N 1
ATOM 698 C CA . ILE A 1 88 ? 3.683 -5.306 -0.572 1.00 92.38 88 ILE A CA 1
ATOM 699 C C . ILE A 1 88 ? 2.815 -6.198 0.306 1.00 92.38 88 ILE A C 1
ATOM 701 O O . ILE A 1 88 ? 2.688 -5.935 1.497 1.00 92.38 88 ILE A O 1
ATOM 705 N N . LYS A 1 89 ? 2.283 -7.296 -0.249 1.00 91.75 89 LYS A N 1
ATOM 706 C CA . LYS A 1 89 ? 1.431 -8.221 0.503 1.00 91.75 89 LYS A CA 1
ATOM 707 C C . LYS A 1 89 ? 2.131 -8.702 1.771 1.00 91.75 89 LYS A C 1
ATOM 709 O O . LYS A 1 89 ? 1.575 -8.578 2.848 1.00 91.75 89 LYS A O 1
ATOM 714 N N . ASN A 1 90 ? 3.364 -9.192 1.665 1.00 95.00 90 ASN A N 1
ATOM 715 C CA . ASN A 1 90 ? 4.094 -9.729 2.814 1.00 95.00 90 ASN A CA 1
ATOM 716 C C . ASN A 1 90 ? 4.369 -8.688 3.907 1.00 95.00 90 ASN A C 1
ATOM 718 O O . ASN A 1 90 ? 4.540 -9.063 5.063 1.00 95.00 90 ASN A O 1
ATOM 722 N N . LYS A 1 91 ? 4.466 -7.405 3.547 1.00 96.94 91 LYS A N 1
ATOM 723 C CA . LYS A 1 91 ? 4.800 -6.325 4.480 1.00 96.94 91 LYS A CA 1
ATOM 724 C C . LYS A 1 91 ? 3.590 -5.649 5.100 1.00 96.94 91 LYS A C 1
ATOM 726 O O . LYS A 1 91 ? 3.751 -5.008 6.131 1.00 96.94 91 LYS A O 1
ATOM 731 N N . THR A 1 92 ? 2.426 -5.752 4.465 1.00 96.25 92 THR A N 1
ATOM 732 C CA . THR A 1 92 ? 1.268 -4.930 4.824 1.00 96.25 92 THR A CA 1
ATOM 733 C C . THR A 1 92 ? -0.010 -5.734 5.034 1.00 96.25 92 THR A C 1
ATOM 735 O O . THR A 1 92 ? -1.053 -5.110 5.193 1.00 96.25 92 THR A O 1
ATOM 738 N N . ASP A 1 93 ? 0.011 -7.075 4.973 1.00 93.38 93 ASP A N 1
ATOM 739 C CA . ASP A 1 93 ? -1.212 -7.906 5.035 1.00 93.38 93 ASP A CA 1
ATOM 740 C C . ASP A 1 93 ? -1.962 -7.775 6.362 1.00 93.38 93 ASP A C 1
ATOM 742 O O . ASP A 1 93 ? -3.121 -8.147 6.426 1.00 93.38 93 ASP A O 1
ATOM 746 N N . ASP A 1 94 ? -1.326 -7.282 7.422 1.00 93.75 94 ASP A N 1
ATOM 747 C CA . ASP A 1 94 ? -1.889 -7.142 8.766 1.00 93.75 94 ASP A CA 1
ATOM 748 C C . ASP A 1 94 ? -2.293 -5.699 9.112 1.00 93.75 94 ASP A C 1
ATOM 750 O O . ASP A 1 94 ? -2.862 -5.457 10.177 1.00 93.75 94 ASP A O 1
ATOM 754 N N . PHE A 1 95 ? -2.054 -4.726 8.226 1.00 95.50 95 PHE A N 1
ATOM 755 C CA . PHE A 1 95 ? -2.311 -3.308 8.524 1.00 95.50 95 PHE A CA 1
ATOM 756 C C . PHE A 1 95 ? -3.799 -3.004 8.728 1.00 95.50 95 PHE A C 1
ATOM 758 O O . PHE A 1 95 ? -4.145 -2.039 9.410 1.00 95.50 95 PHE A O 1
ATOM 765 N N . TYR A 1 96 ? -4.682 -3.834 8.174 1.00 93.75 96 TYR A N 1
ATOM 766 C CA . TYR A 1 96 ? -6.124 -3.731 8.360 1.00 93.75 96 TYR A CA 1
ATOM 767 C C . TYR A 1 96 ? -6.588 -4.044 9.787 1.00 93.75 96 TYR A C 1
ATOM 769 O O . TYR A 1 96 ? -7.710 -3.688 10.155 1.00 93.75 96 TYR A O 1
ATOM 777 N N . GLN A 1 97 ? -5.765 -4.727 10.589 1.00 92.88 97 GLN A N 1
ATOM 778 C CA . GLN A 1 97 ? -6.152 -5.113 11.939 1.00 92.88 97 GLN A CA 1
ATOM 779 C C . GLN A 1 97 ? -6.238 -3.882 12.860 1.00 92.88 97 GLN A C 1
ATOM 781 O O . GLN A 1 97 ? -5.387 -2.987 12.781 1.00 92.88 97 GLN A O 1
ATOM 786 N N . PRO A 1 98 ? -7.244 -3.817 13.755 1.00 89.75 98 PRO A N 1
ATOM 787 C CA . PRO A 1 98 ? -7.331 -2.761 14.758 1.00 89.75 98 PRO A CA 1
ATOM 788 C C . PRO A 1 98 ? -6.062 -2.693 15.611 1.00 89.75 98 PRO A C 1
ATOM 790 O O . PRO A 1 98 ? -5.514 -3.717 16.015 1.00 89.75 98 PRO A O 1
ATOM 793 N N . LYS A 1 99 ? -5.595 -1.477 15.908 1.00 85.38 99 LYS A N 1
ATOM 794 C CA . LYS A 1 99 ? -4.363 -1.268 16.696 1.00 85.38 99 LYS A CA 1
ATOM 795 C C . LYS A 1 99 ? -4.596 -1.261 18.203 1.00 85.38 99 LYS A C 1
ATOM 797 O O . LYS A 1 99 ? -3.644 -1.287 18.978 1.00 85.38 99 LYS A O 1
ATOM 802 N N . GLN A 1 100 ? -5.851 -1.181 18.617 1.00 83.00 100 GLN A N 1
ATOM 803 C CA . GLN A 1 100 ? -6.274 -1.160 20.008 1.00 83.00 100 GLN A CA 1
ATOM 804 C C . GLN A 1 100 ? -7.481 -2.076 20.146 1.00 83.00 100 GLN A C 1
ATOM 806 O O . GLN A 1 100 ? -8.229 -2.239 19.193 1.00 83.00 100 GLN A O 1
ATOM 811 N N . THR A 1 101 ? -7.665 -2.673 21.317 1.00 80.62 101 THR A N 1
ATOM 812 C CA . THR A 1 101 ? -8.827 -3.524 21.628 1.00 80.62 101 THR A CA 1
ATOM 813 C C . THR A 1 101 ? -9.789 -2.853 22.605 1.00 80.62 101 THR A C 1
ATOM 815 O O . THR A 1 101 ? -10.844 -3.404 22.903 1.00 80.62 101 THR A O 1
ATOM 818 N N . GLU A 1 102 ? -9.432 -1.672 23.114 1.00 82.81 102 GLU A N 1
ATOM 819 C CA . GLU A 1 102 ? -10.146 -0.962 24.174 1.00 82.81 102 GLU A CA 1
ATOM 820 C C . GLU A 1 102 ? -10.143 0.555 23.930 1.00 82.81 102 GLU A C 1
ATOM 822 O O . GLU A 1 102 ? -9.268 1.086 23.243 1.00 82.81 102 GLU A O 1
ATOM 827 N N . GLY A 1 103 ? -11.129 1.248 24.508 1.00 82.31 103 GLY A N 1
ATOM 828 C CA . GLY A 1 103 ? -11.328 2.693 24.359 1.00 82.31 103 GLY A CA 1
ATOM 829 C C . GLY A 1 103 ? -12.099 3.093 23.097 1.00 82.31 103 GLY A C 1
ATOM 830 O O . GLY A 1 103 ? -12.459 2.260 22.268 1.00 82.31 103 GLY A O 1
ATOM 831 N N . ASP A 1 104 ? -12.344 4.396 22.941 1.00 78.06 104 ASP A N 1
ATOM 832 C CA . ASP A 1 104 ? -13.185 4.950 21.865 1.00 78.06 104 ASP A CA 1
ATOM 833 C C . ASP A 1 104 ? -12.650 4.664 20.448 1.00 78.06 104 ASP A C 1
ATOM 835 O O . ASP A 1 104 ? -13.383 4.777 19.466 1.00 78.06 104 ASP A O 1
ATOM 839 N N . LEU A 1 105 ? -11.379 4.260 20.335 1.00 76.62 105 LEU A N 1
ATOM 840 C CA . LEU A 1 105 ? -10.703 3.937 19.077 1.00 76.62 105 LEU A CA 1
ATOM 841 C C . LEU A 1 105 ? -10.400 2.433 18.918 1.00 76.62 105 LEU A C 1
ATOM 843 O O . LEU A 1 105 ? -9.645 2.057 18.025 1.00 76.62 105 LEU A O 1
ATOM 847 N N . ALA A 1 106 ? -11.016 1.560 19.726 1.00 73.25 106 ALA A N 1
ATOM 848 C CA . ALA A 1 106 ? -10.804 0.102 19.727 1.00 73.25 106 ALA A CA 1
ATOM 849 C C . ALA A 1 106 ? -11.077 -0.609 18.384 1.00 73.25 106 ALA A C 1
ATOM 851 O O . ALA A 1 106 ? -10.719 -1.765 18.198 1.00 73.25 106 ALA A O 1
ATOM 852 N N . ALA A 1 107 ? -11.746 0.051 17.441 1.00 76.50 107 ALA A N 1
ATOM 853 C CA . ALA A 1 107 ? -12.013 -0.493 16.109 1.00 76.50 107 ALA A CA 1
ATOM 854 C C . ALA A 1 107 ? -11.289 0.276 14.994 1.00 76.50 107 ALA A C 1
ATOM 856 O O . ALA A 1 107 ? -11.479 -0.021 13.813 1.00 76.50 107 ALA A O 1
ATOM 857 N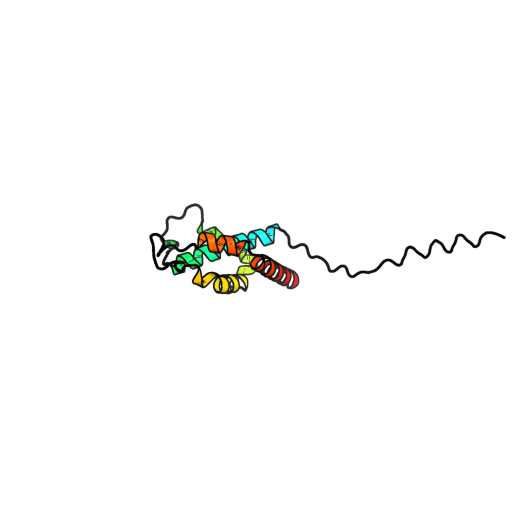 N . ILE A 1 108 ? -10.471 1.275 15.343 1.00 82.62 108 ILE A N 1
ATOM 858 C CA . ILE A 1 108 ? -9.759 2.070 14.351 1.00 82.62 108 ILE A CA 1
ATOM 859 C C . ILE A 1 108 ? -8.565 1.275 13.837 1.00 82.62 108 ILE A C 1
ATOM 861 O O . ILE A 1 108 ? -7.630 0.930 14.564 1.00 82.62 108 ILE A O 1
ATOM 865 N N . ASN A 1 109 ? -8.596 1.027 12.535 1.00 82.00 109 ASN A N 1
ATOM 866 C CA . ASN A 1 109 ? -7.413 0.713 11.758 1.00 82.00 109 ASN A CA 1
ATOM 867 C C . ASN A 1 109 ? -6.813 2.025 11.237 1.00 82.00 109 ASN A C 1
ATOM 869 O O . ASN A 1 109 ? -7.519 2.990 10.942 1.00 82.00 109 ASN A O 1
ATOM 873 N N . LEU A 1 110 ? -5.492 2.067 11.139 1.00 90.88 110 LEU A N 1
ATOM 874 C CA . LEU A 1 110 ? -4.753 3.236 10.669 1.00 90.88 110 LEU A CA 1
ATOM 875 C C . LEU A 1 110 ? -4.154 2.967 9.286 1.00 90.88 110 LEU A C 1
ATOM 877 O O . LEU A 1 110 ? -3.074 3.457 8.980 1.00 90.88 110 L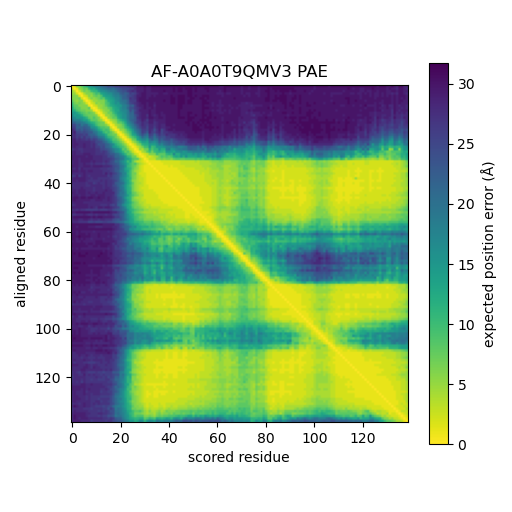EU A O 1
ATOM 881 N N . VAL A 1 111 ? -4.869 2.212 8.439 1.00 93.19 111 VAL A N 1
ATOM 882 C CA . VAL A 1 111 ? -4.380 1.715 7.138 1.00 93.19 111 VAL A CA 1
ATOM 883 C C . VAL A 1 111 ? -3.750 2.821 6.297 1.00 93.19 111 VAL A C 1
ATOM 885 O O . VAL A 1 111 ? -2.635 2.657 5.814 1.00 93.19 111 VAL A O 1
ATOM 888 N N . ILE A 1 112 ? -4.424 3.967 6.141 1.00 93.06 112 ILE A N 1
ATOM 889 C CA . ILE A 1 112 ? -3.896 5.080 5.334 1.00 93.06 112 ILE A CA 1
ATOM 890 C C . ILE A 1 112 ? -2.574 5.601 5.916 1.00 93.06 112 ILE A C 1
ATOM 892 O O . ILE A 1 112 ? -1.631 5.846 5.163 1.00 93.06 112 ILE A O 1
ATOM 896 N N . TYR A 1 113 ? -2.482 5.744 7.241 1.00 93.88 113 TYR A N 1
ATOM 897 C CA . TYR A 1 113 ? -1.263 6.203 7.908 1.00 93.88 113 TYR A CA 1
ATOM 898 C C . TYR A 1 113 ? -0.137 5.181 7.768 1.00 93.88 113 TYR A C 1
ATOM 900 O O . TYR A 1 113 ? 0.951 5.541 7.322 1.00 93.88 113 TYR A O 1
ATOM 908 N N . ASP A 1 114 ? -0.410 3.914 8.076 1.00 95.56 114 ASP A N 1
ATOM 909 C CA . ASP A 1 114 ? 0.575 2.835 8.020 1.00 95.56 114 ASP A CA 1
ATOM 910 C C . ASP A 1 114 ? 1.097 2.638 6.589 1.00 95.56 114 ASP A C 1
ATOM 912 O O . ASP A 1 114 ? 2.307 2.588 6.374 1.00 95.56 114 ASP A O 1
ATOM 916 N N . CYS A 1 115 ? 0.213 2.631 5.585 1.00 96.31 115 CYS A N 1
ATOM 917 C CA . CYS A 1 115 ? 0.607 2.555 4.177 1.00 96.31 115 CYS A CA 1
ATOM 918 C C . CYS A 1 115 ? 1.410 3.785 3.728 1.00 96.31 115 CYS A C 1
ATOM 920 O O . CYS A 1 115 ? 2.383 3.644 2.984 1.00 96.31 115 CYS A O 1
ATOM 922 N N . THR A 1 116 ? 1.054 4.987 4.196 1.00 96.44 116 THR A N 1
ATOM 923 C CA . THR A 1 116 ? 1.807 6.213 3.886 1.00 96.44 116 THR A CA 1
ATOM 924 C C . THR A 1 116 ? 3.216 6.139 4.465 1.00 96.44 116 THR A C 1
ATOM 926 O O . THR A 1 116 ? 4.186 6.330 3.732 1.00 96.44 116 THR A O 1
ATOM 929 N N . VAL A 1 117 ? 3.349 5.793 5.749 1.00 97.00 117 VAL A N 1
ATOM 930 C CA . VAL A 1 117 ? 4.647 5.630 6.421 1.00 97.00 117 VAL A CA 1
ATOM 931 C C . VAL A 1 117 ? 5.476 4.545 5.739 1.00 97.00 117 VAL A C 1
ATOM 933 O O . VAL A 1 117 ? 6.649 4.767 5.435 1.00 97.00 117 VAL A O 1
ATOM 936 N N . PHE A 1 118 ? 4.864 3.400 5.436 1.00 97.00 118 PHE A N 1
ATOM 937 C CA . PHE A 1 118 ? 5.523 2.301 4.741 1.00 97.00 118 PHE A CA 1
ATOM 938 C C . PHE A 1 118 ? 6.048 2.729 3.365 1.00 97.00 118 PHE A C 1
ATOM 940 O O . PHE A 1 118 ? 7.223 2.504 3.074 1.00 97.00 118 PHE A O 1
ATOM 947 N N . SER A 1 119 ? 5.240 3.429 2.557 1.00 95.25 119 SER A N 1
ATOM 948 C CA . SER A 1 119 ? 5.631 3.893 1.213 1.00 95.25 119 SER A CA 1
ATOM 949 C C . SER A 1 119 ? 6.827 4.852 1.201 1.00 95.25 119 SER A C 1
ATOM 951 O O . SER A 1 119 ? 7.550 4.942 0.207 1.00 95.25 119 SER A O 1
ATOM 953 N N . GLN A 1 120 ? 7.061 5.548 2.315 1.00 95.25 120 GLN A N 1
ATOM 954 C CA . GLN A 1 120 ? 8.183 6.471 2.500 1.00 95.25 120 GLN A CA 1
ATOM 955 C C . GLN A 1 120 ? 9.357 5.843 3.264 1.00 95.25 120 GLN A C 1
ATOM 957 O O . GLN A 1 120 ? 10.335 6.525 3.571 1.00 95.25 120 GLN A O 1
ATOM 962 N N . SER A 1 121 ? 9.278 4.554 3.598 1.00 96.88 121 SER A N 1
ATOM 963 C CA . SER A 1 121 ? 10.315 3.877 4.368 1.00 96.88 121 SER A CA 1
ATOM 964 C C . SER A 1 121 ? 11.600 3.677 3.558 1.00 96.88 121 SER A C 1
ATOM 966 O O . SER A 1 121 ? 11.589 3.471 2.342 1.00 96.88 121 SER A O 1
ATOM 968 N N . LYS A 1 122 ? 12.737 3.656 4.266 1.00 96.19 122 LYS A N 1
ATOM 969 C CA . LYS A 1 122 ? 14.041 3.317 3.670 1.00 96.19 122 LYS A CA 1
ATOM 970 C C . LYS A 1 122 ? 14.054 1.913 3.063 1.00 96.19 122 LYS A C 1
ATOM 972 O O . LYS A 1 122 ? 14.767 1.681 2.096 1.00 96.19 122 LYS A O 1
ATOM 977 N N . GLU A 1 123 ? 13.290 0.987 3.641 1.00 96.50 123 GLU A N 1
ATOM 978 C CA . GLU A 1 123 ? 13.168 -0.377 3.129 1.00 96.50 123 GLU A CA 1
ATOM 979 C C . GLU A 1 123 ? 12.538 -0.382 1.733 1.00 96.50 123 GLU A C 1
ATOM 981 O O . GLU A 1 123 ? 13.101 -0.979 0.817 1.00 96.50 123 GLU A O 1
ATOM 986 N N . VAL A 1 124 ? 11.430 0.347 1.554 1.00 95.31 124 VAL A N 1
ATOM 987 C CA . VAL A 1 124 ? 10.797 0.531 0.242 1.00 95.31 124 VAL A CA 1
ATOM 988 C C . VAL A 1 124 ? 11.764 1.188 -0.741 1.00 95.31 124 VAL A C 1
ATOM 990 O O . VAL A 1 124 ? 11.891 0.718 -1.868 1.00 95.31 124 VAL A O 1
ATOM 993 N N . ASP A 1 125 ? 12.497 2.223 -0.320 1.00 93.94 125 ASP A N 1
ATOM 994 C CA . ASP A 1 125 ? 13.489 2.875 -1.183 1.00 93.94 125 ASP A CA 1
ATOM 995 C C . ASP A 1 125 ? 14.568 1.915 -1.687 1.00 93.94 125 ASP A C 1
ATOM 997 O O . ASP A 1 125 ? 14.922 1.952 -2.864 1.00 93.94 125 ASP A O 1
ATOM 1001 N N . ILE A 1 126 ? 15.111 1.074 -0.806 1.00 93.88 126 ILE A N 1
ATOM 1002 C CA . ILE A 1 126 ? 16.146 0.102 -1.168 1.00 93.88 126 ILE A CA 1
ATOM 1003 C C . ILE A 1 126 ? 15.560 -0.948 -2.112 1.00 93.88 126 ILE A C 1
ATOM 1005 O O . ILE A 1 126 ? 16.090 -1.146 -3.204 1.00 93.88 126 ILE A O 1
ATOM 1009 N N . PHE A 1 127 ? 14.432 -1.553 -1.731 1.00 93.12 127 PHE A N 1
ATOM 1010 C CA . PHE A 1 127 ? 13.783 -2.601 -2.513 1.00 93.12 127 PHE A CA 1
ATOM 1011 C C . PHE A 1 127 ? 13.432 -2.132 -3.930 1.00 93.12 127 PHE A C 1
ATOM 1013 O O . PHE A 1 127 ? 13.746 -2.809 -4.907 1.00 93.12 127 PHE A O 1
ATOM 1020 N N . LEU A 1 128 ? 12.818 -0.952 -4.062 1.00 89.69 128 LEU A N 1
ATOM 1021 C CA . LEU A 1 128 ? 12.433 -0.416 -5.366 1.00 89.69 128 LEU A CA 1
ATOM 1022 C C . LEU A 1 128 ? 13.652 -0.107 -6.233 1.00 89.69 128 LEU A C 1
ATOM 1024 O O . LEU A 1 128 ? 13.639 -0.406 -7.424 1.00 89.69 128 LEU A O 1
ATOM 1028 N N . LYS A 1 129 ? 14.727 0.441 -5.656 1.00 89.62 129 LYS A N 1
ATOM 1029 C CA . LYS A 1 129 ? 15.957 0.699 -6.415 1.00 89.62 129 LYS A CA 1
ATOM 1030 C C . LYS A 1 129 ? 16.581 -0.591 -6.944 1.00 89.62 129 LYS A C 1
ATOM 1032 O O . LYS A 1 129 ? 16.979 -0.635 -8.105 1.00 89.62 129 LYS A O 1
ATOM 1037 N N . GLU A 1 130 ? 16.630 -1.637 -6.123 1.00 88.88 130 GLU A N 1
ATOM 1038 C CA . GLU A 1 130 ? 17.124 -2.956 -6.532 1.00 88.88 130 GLU A CA 1
ATOM 1039 C C . GLU A 1 130 ? 16.252 -3.579 -7.627 1.00 88.88 130 GLU A C 1
ATOM 1041 O O . GLU A 1 130 ? 16.774 -4.096 -8.618 1.00 88.88 130 GLU A O 1
ATOM 1046 N N . LEU A 1 131 ? 14.927 -3.493 -7.478 1.00 85.38 131 LEU A N 1
ATOM 1047 C CA . LEU A 1 131 ? 13.969 -4.010 -8.450 1.00 85.38 131 LEU A CA 1
ATOM 1048 C C . LEU A 1 131 ? 14.123 -3.322 -9.814 1.00 85.38 131 LEU A C 1
ATOM 1050 O O . LEU A 1 131 ? 14.245 -4.000 -10.833 1.00 85.38 131 LEU A O 1
ATOM 1054 N N . ILE A 1 132 ? 14.175 -1.987 -9.824 1.00 82.00 132 ILE A N 1
ATOM 1055 C CA . ILE A 1 132 ? 14.345 -1.184 -11.042 1.00 82.00 132 ILE A CA 1
ATOM 1056 C C . ILE A 1 132 ? 15.689 -1.487 -11.703 1.00 82.00 132 ILE A C 1
ATOM 1058 O O . ILE A 1 132 ? 15.751 -1.703 -12.912 1.00 82.00 132 ILE A O 1
ATOM 1062 N N . PHE A 1 133 ? 16.767 -1.542 -10.917 1.00 83.38 133 PHE A N 1
ATOM 1063 C CA . PHE A 1 133 ? 18.099 -1.848 -11.432 1.00 83.38 133 PHE A CA 1
ATOM 1064 C C . PHE A 1 133 ? 18.151 -3.221 -12.110 1.00 83.38 133 PHE A C 1
ATOM 1066 O O . PHE A 1 133 ? 18.718 -3.361 -13.196 1.00 83.38 133 PHE A O 1
ATOM 1073 N N . LYS A 1 134 ? 17.541 -4.235 -11.487 1.00 81.25 134 LYS A N 1
ATOM 1074 C CA . LYS A 1 134 ? 17.494 -5.597 -12.024 1.00 81.25 134 LYS A CA 1
ATOM 1075 C C . LYS A 1 134 ? 16.792 -5.658 -13.379 1.00 81.25 134 LYS A C 1
ATOM 1077 O O . LYS A 1 134 ? 17.255 -6.356 -14.270 1.00 81.25 134 LYS A O 1
ATOM 1082 N N . GLU A 1 135 ? 15.690 -4.947 -13.533 1.00 74.50 135 GLU A N 1
ATOM 1083 C CA . GLU A 1 135 ? 14.906 -4.933 -14.771 1.00 74.50 135 GLU A CA 1
ATOM 1084 C C . GLU A 1 135 ? 15.563 -4.135 -15.889 1.00 74.50 135 GLU A C 1
ATOM 1086 O O . GLU A 1 135 ? 15.591 -4.598 -17.024 1.00 74.50 135 GLU A O 1
ATOM 1091 N N . ILE A 1 136 ? 16.190 -2.998 -15.573 1.00 73.44 136 ILE A N 1
ATOM 1092 C CA . ILE A 1 136 ? 17.030 -2.285 -16.546 1.00 73.44 136 ILE A CA 1
ATOM 1093 C C . ILE A 1 136 ? 18.196 -3.171 -17.009 1.00 73.44 136 ILE A C 1
ATOM 1095 O O . ILE A 1 136 ? 18.590 -3.099 -18.162 1.00 73.44 136 ILE A O 1
ATOM 1099 N N . SER A 1 137 ? 18.749 -4.011 -16.128 1.00 72.12 137 SER A N 1
ATOM 1100 C CA . SER A 1 137 ? 19.883 -4.886 -16.464 1.00 72.12 137 SER A CA 1
ATOM 1101 C C . SER A 1 137 ? 19.500 -6.131 -17.277 1.00 72.12 137 SER 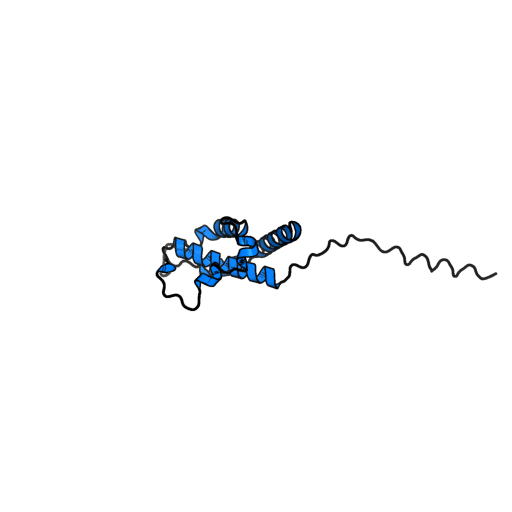A C 1
ATOM 1103 O O . SER A 1 137 ? 20.379 -6.754 -17.867 1.00 72.12 137 SER A O 1
ATOM 1105 N N . ASN A 1 138 ? 18.226 -6.534 -17.257 1.00 64.50 138 ASN A N 1
ATOM 1106 C CA . ASN A 1 138 ? 17.729 -7.729 -17.949 1.00 64.50 138 ASN A CA 1
ATOM 1107 C C . ASN A 1 138 ? 17.100 -7.424 -19.321 1.00 64.50 138 ASN A C 1
ATOM 1109 O O . ASN A 1 138 ? 16.769 -8.370 -20.039 1.00 64.50 138 ASN A O 1
ATOM 1113 N N . ASN A 1 139 ? 16.925 -6.143 -19.655 1.00 54.62 139 ASN A N 1
ATOM 1114 C CA . ASN A 1 139 ? 16.438 -5.644 -20.944 1.00 54.62 139 ASN A CA 1
ATOM 1115 C C . ASN A 1 139 ? 17.591 -5.046 -21.760 1.00 54.62 139 ASN A C 1
ATOM 1117 O O . ASN A 1 139 ? 17.523 -5.139 -23.005 1.00 54.62 139 ASN A O 1
#